Protein AF-A0A7S2M014-F1 (afdb_monomer)

Secondary structure (DSSP, 8-state):
--HHHHHHHHHHHHHTPPTTTTTTT-----------SSPPPGGGGGSGGG----SSSEEEEEESS---EEEEE-TTS-EEEEE---TT-SS-EEEEEE-

Solvent-accessible surface area (backbone atoms only — not comparable to full-atom values): 6859 Å² total; per-residue (Å²): 135,73,70,57,65,57,52,38,54,52,49,27,63,75,70,70,47,62,87,73,73,49,69,83,70,71,73,89,86,79,87,84,86,86,83,75,95,62,84,82,56,71,80,60,66,75,38,80,85,62,61,84,79,66,93,45,71,64,45,84,44,81,33,82,76,72,76,63,66,43,87,38,78,40,98,86,73,44,82,40,82,42,69,77,67,73,93,84,67,104,56,78,40,77,46,81,46,77,88

Organism: NCBI:txid1333877

Nearest PDB structures (foldseek):
  9bz0-assembly1_A  TM=5.305E-01  e=7.508E+00  Sus scrofa

Foldseek 3Di:
DDPVLVVQQVVCVVVVHDPCPCPPVDDDPDDDDDDDPDDDDPVVCPDPVNDDDDPDQKDKDKDVPQDDWDWDQDPVRDTDTDGPDDPDDPDIDIDMDGD

Sequence (99 aa):
HGVLPVLEDLLEHSLGLRQGSMGGQLAVSRAVVHYYPEPTRPAALLTPAAFHSDDSFLTLNFESPAGIQRLCIGLDGGFTLCKLAAPGGAGFVFNLFVG

Radius of gyration: 16.52 Å; Cα contacts (8 Å, |Δi|>4): 95; chains: 1; bounding box: 34×33×42 Å

Structure (mmCIF, N/CA/C/O backbone):
data_AF-A0A7S2M014-F1
#
_entry.id   AF-A0A7S2M014-F1
#
loop_
_atom_site.group_PDB
_atom_site.id
_atom_site.type_symbol
_atom_site.label_atom_id
_atom_site.label_alt_id
_atom_site.label_comp_id
_atom_site.label_asym_id
_atom_site.label_entity_id
_atom_site.label_seq_id
_atom_site.pdbx_PDB_ins_code
_atom_site.Cartn_x
_atom_site.Cartn_y
_atom_site.Cartn_z
_atom_site.occupancy
_atom_site.B_iso_or_equiv
_atom_site.auth_seq_id
_atom_site.auth_comp_id
_atom_site.auth_asym_id
_atom_site.auth_atom_id
_atom_site.pdbx_PDB_model_num
ATOM 1 N N . HIS A 1 1 ? -0.899 -5.343 20.718 1.00 49.06 1 HIS A N 1
ATOM 2 C CA . HIS A 1 1 ? -1.607 -4.109 20.323 1.00 49.06 1 HIS A CA 1
ATOM 3 C C . HIS A 1 1 ? -1.634 -4.056 18.802 1.00 49.06 1 HIS A C 1
ATOM 5 O O . HIS A 1 1 ? -0.582 -4.232 18.202 1.00 49.06 1 HIS A O 1
ATOM 11 N N . GLY A 1 2 ? -2.821 -3.999 18.190 1.00 68.75 2 GLY A N 1
ATOM 12 C CA . GLY A 1 2 ? -2.984 -4.081 16.730 1.00 68.75 2 GLY A CA 1
ATOM 13 C C . GLY A 1 2 ? -2.695 -2.752 16.025 1.00 68.75 2 GLY A C 1
ATOM 14 O O . GLY A 1 2 ? -2.704 -1.709 16.668 1.00 68.75 2 GLY A O 1
ATOM 15 N N . VAL A 1 3 ? -2.453 -2.797 14.712 1.00 79.81 3 VAL A N 1
ATOM 16 C CA . VAL A 1 3 ? -2.187 -1.610 13.870 1.00 79.81 3 VAL A CA 1
ATOM 17 C C . VAL A 1 3 ? -3.468 -0.823 13.555 1.00 79.81 3 VAL A C 1
ATOM 19 O O . VAL A 1 3 ? -3.412 0.392 13.407 1.00 79.81 3 VAL A O 1
ATOM 22 N N . LEU A 1 4 ? -4.627 -1.490 13.498 1.00 85.00 4 LEU A N 1
ATOM 23 C CA . LEU A 1 4 ? -5.896 -0.858 13.111 1.00 85.00 4 LEU A CA 1
ATOM 24 C C . LEU A 1 4 ? -6.340 0.283 14.043 1.00 85.00 4 LEU A C 1
ATOM 26 O O . LEU A 1 4 ? -6.624 1.348 13.510 1.00 85.00 4 LEU A O 1
ATOM 30 N N . PRO A 1 5 ? -6.315 0.146 15.387 1.00 87.25 5 PRO A N 1
ATOM 31 C CA . PRO A 1 5 ? -6.707 1.249 16.269 1.00 87.25 5 PRO A CA 1
ATOM 32 C C . PRO A 1 5 ? -5.839 2.499 16.088 1.00 87.25 5 PRO A C 1
ATOM 34 O O . PRO A 1 5 ? -6.332 3.614 16.147 1.00 87.25 5 PRO A O 1
ATOM 37 N N . VAL A 1 6 ? -4.545 2.317 15.795 1.00 87.56 6 VAL A N 1
ATOM 38 C CA . VAL A 1 6 ? -3.636 3.442 15.528 1.00 87.56 6 VAL A CA 1
ATOM 39 C C . VAL A 1 6 ? -4.007 4.150 14.223 1.00 87.56 6 VAL A C 1
ATOM 41 O O . VAL A 1 6 ? -3.944 5.373 14.152 1.00 87.56 6 VAL A O 1
ATOM 44 N N . LEU A 1 7 ? -4.398 3.404 13.186 1.00 87.31 7 LEU A N 1
ATOM 45 C CA . LEU A 1 7 ? -4.859 4.000 11.931 1.00 87.31 7 LEU A CA 1
ATOM 46 C C . LEU A 1 7 ? -6.190 4.739 12.099 1.00 87.31 7 LEU A C 1
ATOM 48 O O . LEU A 1 7 ? -6.341 5.819 11.537 1.00 87.31 7 LEU A O 1
ATOM 52 N N . GLU A 1 8 ? -7.124 4.180 12.871 1.00 90.00 8 GLU A N 1
ATOM 53 C CA . GLU A 1 8 ? -8.393 4.834 13.213 1.00 90.00 8 GLU A CA 1
ATOM 54 C C . GLU A 1 8 ? -8.134 6.175 13.911 1.00 90.00 8 GLU A C 1
ATOM 56 O O . GLU A 1 8 ? -8.589 7.207 13.422 1.00 90.00 8 GLU A O 1
ATOM 61 N N . ASP A 1 9 ? -7.309 6.185 14.963 1.00 89.88 9 ASP A N 1
ATOM 62 C CA . ASP A 1 9 ? -6.948 7.403 15.700 1.00 89.88 9 ASP A CA 1
ATOM 63 C C . ASP A 1 9 ? -6.294 8.466 14.790 1.00 89.88 9 ASP A C 1
ATOM 65 O O . ASP A 1 9 ? -6.592 9.661 14.882 1.00 89.88 9 ASP A O 1
ATOM 69 N N . LEU A 1 10 ? -5.398 8.049 13.885 1.00 88.12 10 LEU A N 1
ATOM 70 C CA . LEU A 1 10 ? -4.728 8.960 12.950 1.00 88.12 10 LEU A CA 1
ATOM 71 C C . LEU A 1 10 ? -5.701 9.575 11.936 1.00 88.12 10 LEU A C 1
ATOM 73 O O . LEU A 1 10 ? -5.579 10.761 11.612 1.00 88.12 10 LEU A O 1
ATOM 77 N N . LEU A 1 11 ? -6.660 8.798 11.433 1.00 88.56 11 LEU A N 1
ATOM 78 C CA . LEU A 1 11 ? -7.689 9.295 10.519 1.00 88.56 11 LEU A CA 1
ATOM 79 C C . LEU A 1 11 ? -8.643 10.247 11.220 1.00 88.56 11 LEU A C 1
ATOM 81 O O . LEU A 1 11 ? -8.929 11.315 10.684 1.00 88.56 11 LEU A O 1
ATOM 85 N N . GLU A 1 12 ? -9.082 9.897 12.427 1.00 91.06 12 GLU A N 1
ATOM 86 C CA . GLU A 1 12 ? -9.917 10.770 13.241 1.00 91.06 12 GLU A CA 1
ATOM 87 C C . GLU A 1 12 ? -9.247 12.124 13.454 1.00 91.06 12 GLU A C 1
ATOM 89 O O . GLU A 1 12 ? -9.859 13.164 13.210 1.00 91.06 12 GLU A O 1
ATOM 94 N N . HIS A 1 13 ? -7.968 12.112 13.836 1.00 91.69 13 HIS A N 1
ATOM 95 C CA . HIS A 1 13 ? -7.199 13.333 14.025 1.00 91.69 13 HIS A CA 1
ATOM 96 C C . HIS A 1 13 ? -7.076 14.147 12.730 1.00 91.69 13 HIS A C 1
ATOM 98 O O . HIS A 1 13 ? -7.311 15.355 12.734 1.00 91.69 13 HIS A O 1
ATOM 104 N N . SER A 1 14 ? -6.755 13.488 11.614 1.00 87.12 14 SER A N 1
ATOM 105 C CA . SER A 1 14 ? -6.540 14.149 10.318 1.00 87.12 14 SER A CA 1
ATOM 106 C C . SER A 1 14 ? -7.821 14.753 9.736 1.00 87.12 14 SER A C 1
ATOM 108 O O . SER A 1 14 ? -7.770 15.769 9.047 1.00 87.12 14 SER A O 1
ATOM 110 N N . LEU A 1 15 ? -8.971 14.138 10.016 1.00 89.00 15 LEU A N 1
ATOM 111 C CA . LEU A 1 15 ? -10.287 14.562 9.535 1.00 89.00 15 LEU A CA 1
ATOM 112 C C . LEU A 1 15 ? -11.031 15.468 10.530 1.00 89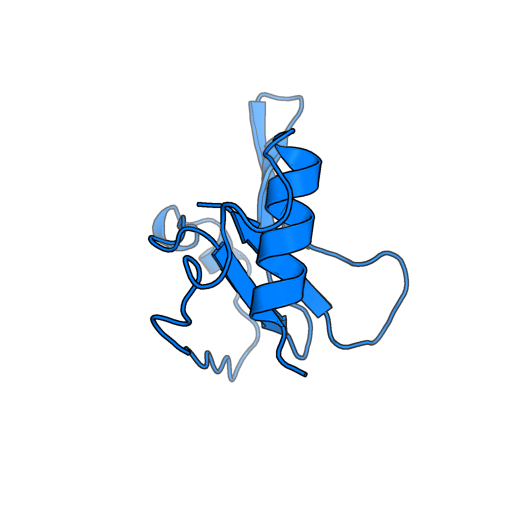.00 15 LEU A C 1
ATOM 114 O O . LEU A 1 15 ? -12.152 15.890 10.249 1.00 89.00 15 LEU A O 1
ATOM 118 N N . GLY A 1 16 ? -10.435 15.771 11.689 1.00 92.06 16 GLY A N 1
ATOM 119 C CA . GLY A 1 16 ? -11.076 16.570 12.738 1.00 92.06 16 GLY A CA 1
ATOM 120 C C . GLY A 1 16 ? -12.299 15.887 13.359 1.00 92.06 16 GLY A C 1
ATOM 121 O O . GLY A 1 16 ? -13.218 16.563 13.824 1.00 92.06 16 GLY A O 1
ATOM 122 N N . LEU A 1 17 ? -12.338 14.554 13.341 1.00 91.88 17 LEU A N 1
ATOM 123 C CA . LEU A 1 17 ? -13.406 13.774 13.951 1.00 91.88 17 LEU A CA 1
ATOM 124 C C . LEU A 1 17 ? -13.225 13.704 15.470 1.00 91.88 17 LEU A C 1
ATOM 126 O O . LEU A 1 17 ? -12.152 13.937 16.029 1.00 91.88 17 LEU A O 1
ATOM 130 N N . ARG A 1 18 ? -14.310 13.354 16.162 1.00 94.31 18 ARG A N 1
ATOM 131 C CA . ARG A 1 18 ? -14.259 13.078 17.597 1.00 94.31 18 ARG A CA 1
ATOM 132 C C . ARG A 1 18 ? -13.434 11.812 17.841 1.00 94.31 18 ARG A C 1
ATOM 134 O O . ARG A 1 18 ? -13.683 10.797 17.197 1.00 94.31 18 ARG A O 1
ATOM 141 N N . GLN A 1 19 ? -12.545 11.860 18.830 1.00 91.88 19 GLN A N 1
ATOM 142 C CA . GLN A 1 19 ? -11.756 10.700 19.241 1.00 91.88 19 GLN A CA 1
ATOM 143 C C . GLN A 1 19 ? -12.647 9.490 19.579 1.00 91.88 19 GLN A C 1
ATOM 145 O O . GLN A 1 19 ? -13.627 9.624 20.324 1.00 91.88 19 GLN A O 1
ATOM 150 N N . GLY A 1 20 ? -12.294 8.325 19.040 1.00 90.00 20 GLY A N 1
ATOM 151 C CA . GLY A 1 20 ? -12.997 7.053 19.180 1.00 90.00 20 GLY A CA 1
ATOM 152 C C . GLY A 1 20 ? -14.272 6.924 18.340 1.00 90.00 20 GLY A C 1
ATOM 153 O O . GLY A 1 20 ? -15.015 5.960 18.521 1.00 90.00 20 GLY A O 1
ATOM 154 N N . SER A 1 21 ? -14.575 7.877 17.453 1.00 92.06 21 SER A N 1
ATOM 155 C CA . SER A 1 21 ? -15.751 7.808 16.568 1.00 92.06 21 SER A CA 1
ATOM 156 C C . SER A 1 21 ? -15.635 6.751 15.466 1.00 92.06 21 SER A C 1
ATOM 158 O O . SER A 1 21 ? -16.655 6.259 14.986 1.00 92.06 21 SER A O 1
ATOM 160 N N . MET A 1 22 ? -14.413 6.377 15.101 1.00 89.00 22 MET A N 1
ATOM 161 C CA . MET A 1 22 ? -14.073 5.337 14.139 1.00 89.00 22 MET A CA 1
ATOM 162 C C . MET A 1 22 ? -13.680 4.017 14.805 1.00 89.00 22 MET A C 1
ATOM 164 O O . MET A 1 22 ? -13.337 3.080 14.093 1.00 89.00 22 MET A O 1
ATOM 168 N N . GLY A 1 23 ? -13.747 3.910 16.136 1.00 90.69 23 GLY A N 1
ATOM 169 C CA . GLY A 1 23 ? -13.320 2.711 16.855 1.00 90.69 23 GLY A CA 1
ATOM 170 C C . GLY A 1 23 ? -14.001 1.439 16.341 1.00 90.69 23 GLY A C 1
ATOM 171 O O . GLY A 1 23 ? -15.219 1.286 16.461 1.00 90.69 23 GLY A O 1
ATOM 172 N N . GLY A 1 24 ? -13.211 0.520 15.783 1.00 87.88 24 GLY A N 1
ATOM 173 C CA . GLY A 1 24 ? -13.688 -0.744 15.219 1.00 87.88 24 GLY A CA 1
ATOM 174 C C . GLY A 1 24 ? -14.410 -0.626 13.871 1.00 87.88 24 GLY A C 1
ATOM 175 O O . GLY A 1 24 ? -15.079 -1.578 13.468 1.00 87.88 24 GLY A O 1
ATOM 176 N N . GLN A 1 25 ? -14.308 0.515 13.183 1.00 87.12 25 GLN A N 1
ATOM 177 C CA . GLN A 1 25 ? -14.838 0.703 11.827 1.00 87.12 25 GLN A CA 1
ATOM 178 C C . GLN A 1 25 ? -13.885 0.150 10.765 1.00 87.12 25 GLN A C 1
ATOM 180 O O . GLN A 1 25 ? -14.328 -0.271 9.694 1.00 87.12 25 GLN A O 1
ATOM 185 N N . LEU A 1 26 ? -12.579 0.135 11.043 1.00 86.94 26 LEU A N 1
ATOM 186 C CA . LEU A 1 26 ? -11.601 -0.483 10.165 1.00 86.94 26 LEU A CA 1
ATOM 187 C C . LEU A 1 26 ? -11.466 -1.969 10.492 1.00 86.94 26 LEU A C 1
ATOM 189 O O . LEU A 1 26 ? -11.244 -2.383 11.629 1.00 86.94 26 LEU A O 1
ATOM 193 N N . ALA A 1 27 ? -11.520 -2.785 9.447 1.00 86.94 27 ALA A N 1
ATOM 194 C CA . ALA A 1 27 ? -11.226 -4.205 9.513 1.00 86.94 27 ALA A CA 1
ATOM 195 C C . ALA A 1 27 ? -10.318 -4.593 8.346 1.00 86.94 27 ALA A C 1
ATOM 197 O O . ALA A 1 27 ? -10.432 -4.053 7.244 1.00 86.94 27 ALA A O 1
ATOM 198 N N . VAL A 1 28 ? -9.427 -5.561 8.571 1.00 84.81 28 VAL A N 1
ATOM 199 C CA . VAL A 1 28 ? -8.659 -6.162 7.474 1.00 84.81 28 VAL A CA 1
ATOM 200 C C . VAL A 1 28 ? -9.610 -7.028 6.653 1.00 84.81 28 VAL A C 1
ATOM 202 O O . VAL A 1 28 ? -10.053 -8.077 7.117 1.00 84.81 28 VAL A O 1
ATOM 205 N N . SER A 1 29 ? -9.916 -6.595 5.432 1.00 86.62 29 SER A N 1
ATOM 206 C CA . SER A 1 29 ? -10.781 -7.335 4.508 1.00 86.62 29 SER A CA 1
ATOM 207 C C . SER A 1 29 ? -10.027 -8.432 3.753 1.00 86.62 29 SER A C 1
ATOM 209 O O . SER A 1 29 ? -10.575 -9.503 3.492 1.00 86.62 29 SER A O 1
ATOM 211 N N . ARG A 1 30 ? -8.763 -8.179 3.396 1.00 89.00 30 ARG A N 1
ATOM 212 C CA . ARG A 1 30 ? -7.928 -9.076 2.594 1.00 89.00 30 ARG A CA 1
ATOM 213 C C . ARG A 1 30 ? -6.452 -8.891 2.941 1.00 89.00 30 ARG A C 1
ATOM 215 O O . ARG A 1 30 ? -6.000 -7.777 3.176 1.00 89.00 30 ARG A O 1
ATOM 222 N N . ALA A 1 31 ? -5.702 -9.989 2.907 1.00 89.44 31 ALA A N 1
ATOM 223 C CA . ALA A 1 31 ? -4.245 -9.980 2.855 1.00 89.44 31 ALA A CA 1
ATOM 224 C C . ALA A 1 31 ? -3.806 -10.618 1.532 1.00 89.44 31 ALA A C 1
ATOM 226 O O . ALA A 1 31 ? -4.256 -11.715 1.200 1.00 89.44 31 ALA A O 1
ATOM 227 N N . VAL A 1 32 ? -2.957 -9.926 0.772 1.00 89.62 3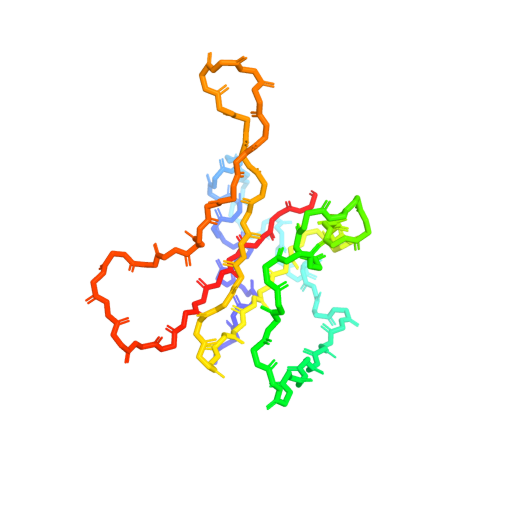2 VAL A N 1
ATOM 228 C CA . VAL A 1 32 ? -2.447 -10.400 -0.521 1.00 89.62 32 VAL A CA 1
ATOM 229 C C . VAL A 1 32 ? -0.930 -10.456 -0.462 1.00 89.62 32 VAL A C 1
ATOM 231 O O . VAL A 1 32 ? -0.289 -9.535 0.036 1.00 89.62 32 VAL A O 1
ATOM 234 N N . VAL A 1 33 ? -0.356 -11.544 -0.973 1.00 90.31 33 VAL A N 1
ATOM 235 C CA . VAL A 1 33 ? 1.093 -11.707 -1.102 1.00 90.31 33 VAL A CA 1
ATOM 236 C C . VAL A 1 33 ? 1.429 -11.768 -2.582 1.00 90.31 33 VAL A C 1
ATOM 238 O O . VAL A 1 33 ? 1.042 -12.708 -3.275 1.00 90.31 33 VAL A O 1
ATOM 241 N N . HIS A 1 34 ? 2.158 -10.763 -3.061 1.00 88.00 34 HIS A N 1
ATOM 242 C CA . HIS A 1 34 ? 2.675 -10.734 -4.423 1.00 88.00 34 HIS A CA 1
ATOM 243 C C . HIS A 1 34 ? 4.127 -11.212 -4.435 1.00 88.00 34 HIS A C 1
ATOM 245 O O . HIS A 1 34 ? 4.972 -10.661 -3.731 1.00 88.00 34 HIS A O 1
ATOM 251 N N . TYR A 1 35 ? 4.421 -12.226 -5.251 1.00 87.81 35 TYR A N 1
ATOM 252 C CA . TYR A 1 35 ? 5.779 -12.716 -5.468 1.00 87.81 35 TYR A CA 1
ATOM 253 C C . TYR A 1 35 ? 6.225 -12.411 -6.898 1.00 87.81 35 TYR A C 1
ATOM 255 O O . TYR A 1 35 ? 5.616 -12.882 -7.858 1.00 87.81 35 TYR A O 1
ATOM 263 N N . TYR A 1 36 ? 7.296 -11.629 -7.021 1.00 85.62 36 TYR A N 1
ATOM 264 C CA . TYR A 1 36 ? 7.897 -11.241 -8.295 1.00 85.62 36 TYR A CA 1
ATOM 265 C C . TYR A 1 36 ? 9.261 -11.938 -8.432 1.00 85.62 36 TYR A C 1
ATOM 267 O O . TYR A 1 36 ? 10.230 -11.483 -7.824 1.00 85.62 36 TYR A O 1
ATOM 275 N N . PRO A 1 37 ? 9.353 -13.058 -9.176 1.00 84.19 37 PRO A N 1
ATOM 276 C CA . PRO A 1 37 ? 10.579 -13.858 -9.250 1.00 84.19 37 PRO A CA 1
ATOM 277 C C . PRO A 1 37 ? 11.693 -13.182 -10.057 1.00 84.19 37 PRO A C 1
ATOM 279 O O . PRO A 1 37 ? 12.871 -13.422 -9.807 1.00 84.19 37 PRO A O 1
ATOM 282 N N . GLU A 1 38 ? 11.326 -12.330 -11.014 1.00 86.25 38 GLU A N 1
ATOM 283 C CA . GLU A 1 38 ? 12.254 -11.571 -11.846 1.00 86.25 38 GLU A CA 1
ATOM 284 C C . GLU A 1 38 ? 11.917 -10.076 -11.795 1.00 86.25 38 GLU A C 1
ATOM 286 O O . GLU A 1 38 ? 10.746 -9.714 -11.638 1.00 86.25 38 GLU A O 1
ATOM 291 N N . PRO A 1 39 ? 12.911 -9.186 -11.970 1.00 80.44 39 PRO A N 1
ATOM 292 C CA . PRO A 1 39 ? 12.655 -7.759 -12.102 1.00 80.44 39 PRO A CA 1
ATOM 293 C C . PRO A 1 39 ? 11.723 -7.452 -13.281 1.00 80.44 39 PRO A C 1
ATOM 295 O O . PRO A 1 39 ? 11.972 -7.867 -14.417 1.00 80.44 39 PRO A O 1
ATOM 298 N N . THR A 1 40 ? 10.676 -6.665 -13.033 1.00 80.31 40 THR A N 1
ATOM 299 C CA . THR A 1 40 ? 9.761 -6.204 -14.084 1.00 80.31 40 THR A CA 1
ATOM 300 C C . THR A 1 40 ? 10.522 -5.409 -15.143 1.00 80.31 40 THR A C 1
ATOM 302 O O . THR A 1 40 ? 11.209 -4.430 -14.842 1.00 80.31 40 THR A O 1
ATOM 305 N N . ARG A 1 41 ? 10.393 -5.814 -16.410 1.00 82.00 41 ARG A N 1
ATOM 306 C CA . ARG A 1 41 ? 11.050 -5.129 -17.532 1.00 82.00 41 ARG A CA 1
ATOM 307 C C . ARG A 1 41 ? 10.458 -3.721 -17.713 1.00 82.00 41 ARG A C 1
ATOM 309 O O . ARG A 1 41 ? 9.234 -3.603 -17.713 1.00 82.00 41 ARG A O 1
ATOM 316 N N . PRO A 1 42 ? 11.267 -2.675 -17.978 1.00 74.75 42 PRO A N 1
ATOM 317 C CA . PRO A 1 42 ? 10.769 -1.301 -18.116 1.00 74.75 42 PRO A CA 1
ATOM 318 C C . PRO A 1 42 ? 9.645 -1.128 -19.144 1.00 74.75 42 PRO A C 1
ATOM 320 O O . PRO A 1 42 ? 8.699 -0.387 -18.908 1.00 74.75 42 PRO A O 1
ATOM 323 N N . ALA A 1 43 ? 9.700 -1.865 -20.257 1.00 75.50 43 ALA A N 1
ATOM 324 C CA . ALA A 1 43 ? 8.666 -1.817 -21.290 1.00 75.50 43 ALA A CA 1
ATOM 325 C C . ALA A 1 43 ? 7.282 -2.294 -20.801 1.00 75.50 43 ALA A C 1
ATOM 327 O O . ALA A 1 43 ? 6.269 -1.840 -21.319 1.00 75.50 43 ALA A O 1
ATOM 328 N N . ALA A 1 44 ? 7.225 -3.177 -19.797 1.00 73.06 44 ALA A N 1
ATOM 329 C CA . ALA A 1 44 ? 5.963 -3.641 -19.218 1.00 73.06 44 ALA A CA 1
ATOM 330 C C . ALA A 1 44 ? 5.326 -2.593 -18.288 1.00 73.06 44 ALA A C 1
ATOM 332 O O . ALA A 1 44 ? 4.106 -2.567 -18.139 1.00 73.06 44 ALA A O 1
ATOM 333 N N . LEU A 1 45 ? 6.142 -1.704 -17.710 1.00 70.31 45 LEU A N 1
ATOM 334 C CA . LEU A 1 45 ? 5.703 -0.644 -16.799 1.00 70.31 45 LEU A CA 1
ATOM 335 C C . LEU A 1 45 ? 5.030 0.531 -17.517 1.00 70.31 45 LEU A C 1
ATOM 337 O O . LEU A 1 45 ? 4.406 1.351 -16.864 1.00 70.31 45 LEU A O 1
ATOM 341 N N . LEU A 1 46 ? 5.144 0.634 -18.842 1.00 68.88 46 LEU A N 1
ATOM 342 C CA .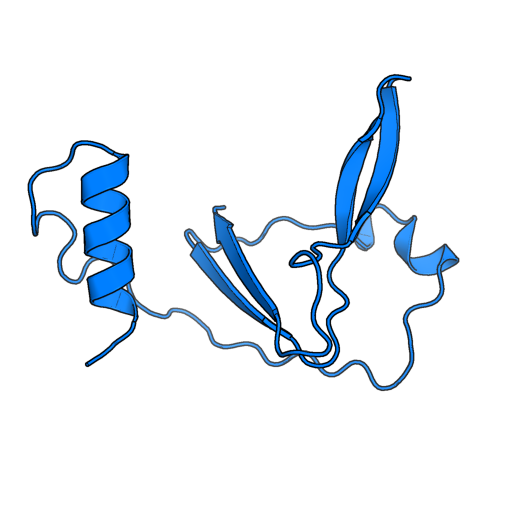 LEU A 1 46 ? 4.553 1.719 -19.637 1.00 68.88 46 LEU A CA 1
ATOM 343 C C . LEU A 1 46 ? 3.267 1.282 -20.344 1.00 68.88 46 LEU A C 1
ATOM 345 O O . LEU A 1 46 ? 2.956 1.743 -21.440 1.00 68.88 46 LEU A O 1
ATOM 349 N N . THR A 1 47 ? 2.523 0.364 -19.731 1.00 67.19 47 THR A N 1
ATOM 350 C CA . THR A 1 47 ? 1.220 -0.068 -20.237 1.00 67.19 47 THR A CA 1
ATOM 351 C C . THR A 1 47 ? 0.113 0.453 -19.321 1.00 67.19 47 THR A C 1
ATOM 353 O O . THR A 1 47 ? 0.302 0.474 -18.105 1.00 67.19 47 THR A O 1
ATOM 356 N N . PRO A 1 48 ? -1.063 0.843 -19.849 1.00 62.47 48 PRO A N 1
ATOM 357 C CA . PRO A 1 48 ? -2.196 1.249 -19.011 1.00 62.47 48 PRO A CA 1
ATOM 358 C C . PRO A 1 48 ? -2.607 0.183 -17.985 1.00 62.47 48 PRO A C 1
ATOM 360 O O . PRO A 1 48 ? -3.081 0.521 -16.911 1.00 62.47 48 PRO A O 1
ATOM 363 N N . ALA A 1 49 ? -2.378 -1.098 -18.292 1.00 65.62 49 ALA A N 1
ATOM 364 C CA . ALA A 1 49 ? -2.665 -2.223 -17.403 1.00 65.62 49 ALA A CA 1
ATOM 365 C C . ALA A 1 49 ? -1.658 -2.383 -16.246 1.00 65.62 49 ALA A C 1
ATOM 367 O O . ALA A 1 49 ? -1.920 -3.142 -15.317 1.00 65.62 49 ALA A O 1
ATOM 368 N N . ALA A 1 50 ? -0.509 -1.699 -16.291 1.00 72.44 50 ALA A N 1
ATOM 369 C CA . ALA A 1 50 ? 0.494 -1.745 -15.227 1.00 72.44 50 ALA A CA 1
ATOM 370 C C . ALA A 1 50 ? 0.135 -0.860 -14.020 1.00 72.44 50 ALA A C 1
ATOM 372 O O . ALA A 1 50 ? 0.772 -0.978 -12.974 1.00 72.44 50 ALA A O 1
ATOM 373 N N . PHE A 1 51 ? -0.879 0.002 -14.149 1.00 76.81 51 PHE A N 1
ATOM 374 C CA . PHE A 1 51 ? -1.336 0.907 -13.098 1.00 76.81 51 PHE A CA 1
ATOM 375 C C . PHE A 1 51 ? -2.780 0.606 -12.735 1.00 76.81 51 PHE A C 1
ATOM 377 O O . PHE A 1 51 ? -3.625 0.392 -13.601 1.00 76.81 51 PHE A O 1
ATOM 384 N N . HIS A 1 52 ? -3.059 0.617 -11.441 1.00 81.12 52 HIS A N 1
ATOM 385 C CA . HIS A 1 52 ? -4.400 0.475 -10.904 1.00 81.12 52 HIS A CA 1
ATOM 386 C C . HIS A 1 52 ? -4.532 1.314 -9.637 1.00 81.12 52 HIS A C 1
ATOM 388 O O . HIS A 1 52 ? -3.534 1.736 -9.048 1.00 81.12 52 HIS A O 1
ATOM 394 N N . SER A 1 53 ? -5.780 1.542 -9.253 1.00 81.31 53 SER A N 1
ATOM 395 C CA . SER A 1 53 ? -6.152 1.978 -7.915 1.00 81.31 53 SER A CA 1
ATOM 396 C C . SER A 1 53 ? -6.730 0.777 -7.183 1.00 81.31 53 SER A C 1
ATOM 398 O O . SER A 1 53 ? -7.444 -0.026 -7.792 1.00 81.31 53 SER A O 1
ATOM 400 N N . ASP A 1 54 ? -6.417 0.658 -5.900 1.00 83.06 54 ASP A N 1
ATOM 401 C CA . ASP A 1 54 ? -7.011 -0.371 -5.056 1.00 83.06 54 ASP A CA 1
ATOM 402 C C . ASP A 1 54 ? -8.494 -0.060 -4.810 1.00 83.06 54 ASP A C 1
ATOM 404 O O . ASP A 1 54 ? -8.908 1.097 -4.795 1.00 83.06 54 ASP A O 1
ATOM 408 N N . ASP A 1 55 ? -9.298 -1.104 -4.615 1.00 85.31 55 ASP A N 1
ATOM 409 C CA . ASP A 1 55 ? -10.711 -1.002 -4.225 1.00 85.31 55 ASP A CA 1
ATOM 410 C C . ASP A 1 55 ? -10.901 -0.900 -2.699 1.00 85.31 55 ASP A C 1
ATOM 412 O O . ASP A 1 55 ? -12.025 -0.806 -2.201 1.00 85.31 55 ASP A O 1
ATOM 416 N N . SER A 1 56 ? -9.802 -0.937 -1.945 1.00 86.06 56 SER A N 1
ATOM 417 C CA . SER A 1 56 ? -9.779 -0.789 -0.497 1.00 86.06 56 SER A CA 1
ATOM 418 C C . SER A 1 56 ? -9.846 0.691 -0.098 1.00 86.06 56 SER A C 1
ATOM 420 O O . SER A 1 56 ? -9.349 1.572 -0.792 1.00 86.06 56 SER A O 1
ATOM 422 N N . PHE A 1 57 ? -10.415 0.974 1.078 1.00 84.88 57 PHE A N 1
ATOM 423 C CA . PHE A 1 57 ? -10.329 2.317 1.664 1.00 84.88 57 PHE A CA 1
ATOM 424 C C . PHE A 1 57 ? -8.882 2.666 2.057 1.00 84.88 57 PHE A C 1
ATOM 426 O O . PHE A 1 57 ? -8.429 3.795 1.885 1.00 84.88 57 PHE A O 1
ATOM 433 N N . LEU A 1 58 ? -8.145 1.678 2.581 1.00 86.50 58 LEU A N 1
ATOM 434 C CA . LEU A 1 58 ? -6.738 1.788 2.960 1.00 86.50 58 LEU A CA 1
ATOM 435 C C . LEU A 1 58 ? -6.010 0.501 2.578 1.00 86.50 58 LEU A C 1
ATOM 437 O O . LEU A 1 58 ? -6.435 -0.587 2.978 1.00 86.50 58 LEU A O 1
ATOM 441 N N . THR A 1 59 ? -4.867 0.631 1.909 1.00 88.38 59 THR A N 1
ATOM 442 C CA . THR A 1 59 ? -3.929 -0.478 1.705 1.00 88.38 59 THR A CA 1
ATOM 443 C C . THR A 1 59 ? -2.637 -0.203 2.454 1.00 88.38 59 THR A C 1
ATOM 445 O O . THR A 1 59 ? -1.963 0.801 2.225 1.00 88.38 59 THR A O 1
ATOM 448 N N . LEU A 1 60 ? -2.266 -1.140 3.327 1.00 85.75 60 LEU A N 1
ATOM 449 C CA . LEU A 1 60 ? -0.931 -1.218 3.907 1.00 85.75 60 LEU A CA 1
ATOM 450 C C . LEU A 1 60 ? -0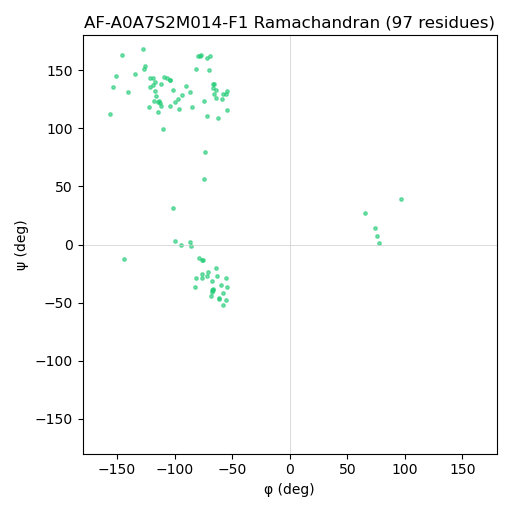.096 -2.206 3.102 1.00 85.75 60 LEU A C 1
ATOM 452 O O . LEU A 1 60 ? -0.389 -3.402 3.095 1.00 85.75 60 LEU A O 1
ATOM 456 N N . ASN A 1 61 ? 0.961 -1.713 2.468 1.00 86.81 61 ASN A N 1
ATOM 457 C CA . ASN A 1 61 ? 1.862 -2.540 1.685 1.00 86.81 61 ASN A CA 1
ATOM 458 C C . ASN A 1 61 ? 3.247 -2.647 2.333 1.00 86.81 61 ASN A C 1
ATOM 460 O O . ASN A 1 61 ? 3.801 -1.655 2.807 1.00 86.81 61 ASN A O 1
ATOM 464 N N . PHE A 1 62 ? 3.806 -3.857 2.311 1.00 85.19 62 PHE A N 1
ATOM 465 C CA . PHE A 1 62 ? 5.101 -4.205 2.891 1.00 85.19 62 PHE 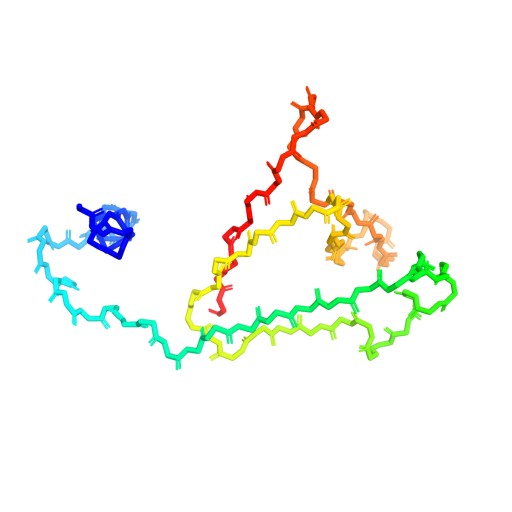A CA 1
ATOM 466 C C . PHE A 1 62 ? 5.988 -4.788 1.787 1.00 85.19 62 PHE A C 1
ATOM 468 O O . PHE A 1 62 ? 5.647 -5.819 1.208 1.00 85.19 62 PHE A O 1
ATOM 475 N N . GLU A 1 63 ? 7.123 -4.152 1.488 1.00 82.25 63 GLU A N 1
ATOM 476 C CA . GLU A 1 63 ? 7.964 -4.528 0.340 1.00 82.25 63 GLU A CA 1
ATOM 477 C C . GLU A 1 63 ? 9.352 -5.014 0.743 1.00 82.25 63 GLU A C 1
ATOM 479 O O . GLU A 1 63 ? 10.018 -4.421 1.597 1.00 82.25 63 GLU A O 1
ATOM 484 N N . SER A 1 64 ? 9.826 -6.057 0.053 1.00 79.56 64 SER A N 1
ATOM 485 C CA . SER A 1 64 ? 11.216 -6.508 0.115 1.00 79.56 64 SER A CA 1
ATOM 486 C C . SER A 1 64 ? 11.609 -7.288 -1.154 1.00 79.56 64 SER A C 1
ATOM 488 O O . SER A 1 64 ? 11.100 -8.391 -1.355 1.00 79.56 64 SER A O 1
ATOM 490 N N . PRO A 1 65 ? 12.504 -6.758 -2.015 1.00 78.56 65 PRO A N 1
ATOM 491 C CA . PRO A 1 65 ? 13.026 -5.389 -2.015 1.00 78.56 65 PRO A CA 1
ATOM 492 C C . PRO A 1 65 ? 11.965 -4.368 -2.472 1.00 78.56 65 PRO A C 1
ATOM 494 O O . PRO A 1 65 ? 10.996 -4.718 -3.138 1.00 78.56 65 PRO A O 1
ATOM 497 N N . ALA A 1 66 ? 12.168 -3.089 -2.151 1.00 77.00 66 ALA A N 1
ATOM 498 C CA . ALA A 1 66 ? 11.264 -2.013 -2.562 1.00 77.00 66 ALA A CA 1
ATOM 499 C C . ALA A 1 66 ? 11.223 -1.831 -4.088 1.00 77.00 66 ALA A C 1
ATOM 501 O O . ALA A 1 66 ? 12.267 -1.596 -4.720 1.00 77.00 66 ALA A O 1
ATOM 502 N N . GLY A 1 67 ? 10.021 -1.863 -4.662 1.00 79.69 67 GLY A N 1
ATOM 503 C CA . GLY A 1 67 ? 9.797 -1.901 -6.106 1.00 79.69 67 GLY A CA 1
ATOM 504 C C . GLY A 1 67 ? 8.577 -1.128 -6.610 1.00 79.69 67 GLY A C 1
ATOM 505 O O . GLY A 1 67 ? 8.510 -0.900 -7.819 1.00 79.69 67 GLY A O 1
ATOM 506 N N . ILE A 1 68 ? 7.655 -0.685 -5.745 1.00 81.50 68 ILE A N 1
ATOM 507 C CA . ILE A 1 68 ? 6.460 0.041 -6.194 1.00 81.50 68 ILE A CA 1
ATOM 508 C C . ILE A 1 68 ? 6.813 1.401 -6.806 1.00 81.50 68 ILE A C 1
ATOM 510 O O . ILE A 1 68 ? 7.648 2.172 -6.313 1.00 81.50 68 ILE A O 1
ATOM 514 N N . GLN A 1 69 ? 6.127 1.693 -7.908 1.00 80.81 69 GLN A N 1
ATOM 515 C CA . GLN A 1 69 ? 6.211 2.942 -8.646 1.00 80.81 69 GLN A CA 1
ATOM 516 C C . GLN A 1 69 ? 4.830 3.582 -8.715 1.00 80.81 69 GLN A C 1
ATOM 518 O O . GLN A 1 69 ? 3.823 2.898 -8.876 1.00 80.81 69 GLN A O 1
ATOM 523 N N . ARG A 1 70 ? 4.795 4.907 -8.625 1.00 79.31 70 ARG A N 1
ATOM 524 C CA . ARG A 1 70 ? 3.602 5.717 -8.844 1.00 79.31 70 ARG A CA 1
ATOM 525 C C . ARG A 1 70 ? 3.694 6.394 -10.208 1.00 79.31 70 ARG A C 1
ATOM 527 O O . ARG A 1 70 ? 4.756 6.890 -10.589 1.00 79.31 70 ARG A O 1
ATOM 534 N N . LEU A 1 71 ? 2.555 6.473 -10.892 1.00 78.44 71 LEU A N 1
ATOM 535 C CA . LEU A 1 71 ? 2.380 7.334 -12.054 1.00 78.44 71 LEU A CA 1
ATOM 536 C C . LEU A 1 71 ? 2.249 8.797 -11.601 1.00 78.44 71 LEU A C 1
ATOM 538 O O . LEU A 1 71 ? 1.387 9.141 -10.789 1.00 78.44 71 LEU A O 1
ATOM 542 N N . CYS A 1 72 ? 3.111 9.663 -12.115 1.00 74.69 72 CYS A N 1
ATOM 543 C CA . CYS A 1 72 ? 3.111 11.096 -11.847 1.00 74.69 72 CYS A CA 1
ATOM 544 C C . CYS A 1 72 ? 2.884 11.869 -13.144 1.00 74.69 72 CYS A C 1
ATOM 546 O O . CYS A 1 72 ? 3.398 11.488 -14.191 1.00 74.69 72 CYS A O 1
ATOM 548 N N . ILE A 1 73 ? 2.150 12.977 -13.073 1.00 77.12 73 ILE A N 1
ATOM 549 C CA . ILE A 1 73 ? 2.043 13.916 -14.193 1.00 77.12 73 ILE A CA 1
ATOM 550 C C . ILE A 1 73 ? 3.250 14.855 -14.106 1.00 77.12 73 ILE A C 1
ATOM 552 O O . ILE A 1 73 ? 3.447 15.526 -13.092 1.00 77.12 73 ILE A O 1
ATOM 556 N N . GLY A 1 74 ? 4.092 14.828 -15.134 1.00 70.62 74 GLY A N 1
ATOM 557 C CA . GLY A 1 74 ? 5.238 15.708 -15.314 1.00 70.62 74 GLY A CA 1
ATOM 558 C C . GLY A 1 74 ? 4.812 17.146 -15.605 1.00 70.62 74 GLY A C 1
ATOM 559 O O . GLY A 1 74 ? 3.675 17.421 -15.986 1.00 70.62 74 GLY A O 1
ATOM 560 N N . LEU A 1 75 ? 5.742 18.084 -15.423 1.00 73.38 75 LEU A N 1
ATOM 561 C CA . LEU A 1 75 ? 5.507 19.519 -15.648 1.00 73.38 75 LEU A CA 1
ATOM 562 C C . LEU A 1 75 ? 5.191 19.857 -17.115 1.00 73.38 75 LEU A C 1
ATOM 564 O O . LEU A 1 75 ? 4.613 20.900 -17.402 1.00 73.38 75 LEU A O 1
ATOM 568 N N . ASP A 1 76 ? 5.566 18.971 -18.030 1.00 79.62 76 ASP A N 1
ATOM 569 C CA . ASP A 1 76 ? 5.285 19.011 -19.464 1.00 79.62 76 ASP A CA 1
ATOM 570 C C . ASP A 1 76 ? 3.928 18.380 -19.836 1.00 79.62 76 ASP A C 1
ATOM 572 O O . ASP A 1 76 ? 3.583 18.309 -21.013 1.00 79.62 76 ASP A O 1
ATOM 576 N N . GLY A 1 77 ? 3.152 17.914 -18.849 1.00 74.75 77 GLY A N 1
ATOM 577 C CA . GLY A 1 77 ? 1.892 17.197 -19.056 1.00 74.75 77 GLY A CA 1
ATOM 578 C C . GLY A 1 77 ? 2.068 15.729 -19.463 1.00 74.75 77 GLY A C 1
ATOM 579 O O . GLY A 1 77 ? 1.069 15.037 -19.661 1.00 74.75 77 GLY A O 1
ATOM 580 N N . GLY A 1 78 ? 3.308 15.238 -19.572 1.00 78.31 78 GLY A N 1
ATOM 581 C CA . GLY A 1 78 ? 3.608 13.828 -19.809 1.00 78.31 78 GLY A CA 1
ATOM 582 C C . GLY A 1 78 ? 3.458 12.984 -18.543 1.00 78.31 78 GLY A C 1
ATOM 583 O O . GLY A 1 78 ? 3.449 13.501 -17.430 1.00 78.31 78 GLY A O 1
ATOM 584 N N . PHE A 1 79 ? 3.360 11.662 -18.682 1.00 75.88 79 PHE A N 1
ATOM 585 C CA . PHE A 1 79 ? 3.410 10.759 -17.531 1.00 75.88 79 PHE A CA 1
ATOM 586 C C . PHE A 1 79 ? 4.850 10.334 -17.231 1.00 75.88 79 PHE A C 1
ATOM 588 O O . PHE A 1 79 ? 5.604 9.966 -18.130 1.00 75.88 79 PHE A O 1
ATOM 595 N N . THR A 1 80 ? 5.219 10.337 -15.953 1.00 75.75 80 THR A N 1
ATOM 596 C CA . THR A 1 80 ? 6.515 9.872 -15.45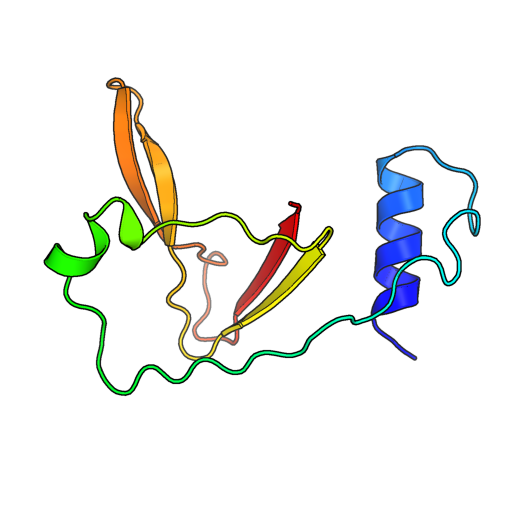0 1.00 75.75 80 THR A CA 1
ATOM 597 C C . THR A 1 80 ? 6.319 8.822 -14.362 1.00 75.75 80 THR A C 1
ATOM 599 O O . THR A 1 80 ? 5.291 8.792 -13.684 1.00 75.75 80 THR A O 1
ATOM 602 N N . LEU A 1 81 ? 7.305 7.940 -14.202 1.00 75.19 81 LEU A N 1
ATOM 603 C CA . LEU A 1 81 ? 7.309 6.926 -13.151 1.00 75.19 81 LEU A CA 1
ATOM 604 C C . LEU A 1 81 ? 8.194 7.391 -12.003 1.00 75.19 81 LEU A C 1
ATOM 606 O O . LEU A 1 81 ? 9.382 7.654 -12.190 1.00 75.19 81 LEU A O 1
ATOM 610 N N . CYS A 1 82 ? 7.622 7.470 -10.806 1.00 73.12 82 CYS A N 1
ATOM 611 C CA . CYS A 1 82 ? 8.352 7.822 -9.598 1.00 73.12 82 CYS A CA 1
ATOM 612 C C . CYS A 1 82 ? 8.374 6.625 -8.652 1.00 73.12 82 CYS A C 1
ATOM 614 O O . CYS A 1 82 ? 7.324 6.128 -8.245 1.00 73.12 82 CYS A O 1
ATOM 616 N N . LYS A 1 83 ? 9.571 6.167 -8.272 1.00 72.81 83 LYS A N 1
ATOM 617 C CA . LYS A 1 83 ? 9.707 5.160 -7.216 1.00 72.81 83 LYS A CA 1
ATOM 618 C C . LYS A 1 83 ? 9.208 5.754 -5.899 1.00 72.81 83 LYS A C 1
ATOM 620 O O . LYS A 1 83 ? 9.621 6.857 -5.536 1.00 72.81 83 LYS A O 1
ATOM 625 N N . LEU A 1 84 ? 8.374 5.013 -5.172 1.00 70.06 84 LEU A N 1
ATOM 626 C CA . LEU A 1 84 ? 8.022 5.348 -3.793 1.00 70.06 84 LEU A CA 1
ATOM 627 C C . LEU A 1 84 ? 9.234 5.021 -2.910 1.00 70.06 84 LEU A C 1
ATOM 629 O O . LEU A 1 84 ? 9.353 3.934 -2.351 1.00 70.06 84 LEU A O 1
ATOM 633 N N . ALA A 1 85 ? 10.224 5.911 -2.895 1.00 61.78 85 ALA A N 1
ATOM 634 C CA . ALA A 1 85 ? 11.416 5.743 -2.080 1.00 61.78 8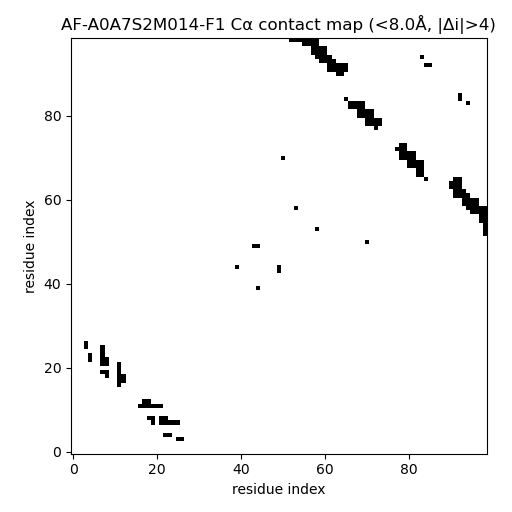5 ALA A CA 1
ATOM 635 C C . ALA A 1 85 ? 11.232 6.451 -0.736 1.00 61.78 85 ALA A C 1
ATOM 637 O O . ALA A 1 85 ? 10.961 7.651 -0.695 1.00 61.78 85 ALA A O 1
ATOM 638 N N . ALA A 1 86 ? 11.479 5.731 0.361 1.00 54.41 86 ALA A N 1
ATOM 639 C CA . ALA A 1 86 ? 11.919 6.379 1.588 1.00 54.41 86 ALA A CA 1
ATOM 640 C C . ALA A 1 86 ? 13.318 6.972 1.321 1.00 54.41 86 ALA A C 1
ATOM 642 O O . ALA A 1 86 ? 14.181 6.257 0.794 1.00 54.41 86 ALA A O 1
ATOM 643 N N . PRO A 1 87 ? 13.573 8.255 1.625 1.00 47.56 87 PRO A N 1
ATOM 644 C CA . PRO A 1 87 ? 14.895 8.828 1.428 1.00 47.56 87 PRO A CA 1
ATOM 645 C C . PRO A 1 87 ? 15.914 8.097 2.321 1.00 47.56 87 PRO A C 1
ATOM 647 O O . PRO A 1 87 ? 15.910 8.259 3.536 1.00 47.56 87 PRO A O 1
ATOM 650 N N . GLY A 1 88 ? 16.790 7.288 1.708 1.00 51.56 88 GLY A N 1
ATOM 651 C CA . GLY A 1 88 ? 18.062 6.859 2.305 1.00 51.56 88 GLY A CA 1
ATOM 652 C C . GLY A 1 88 ? 18.158 5.501 3.023 1.00 51.56 88 GLY A C 1
ATOM 653 O O . GLY A 1 88 ? 18.889 5.435 4.006 1.00 51.56 88 GLY A O 1
ATOM 654 N N . GLY A 1 89 ? 17.543 4.397 2.571 1.00 50.31 89 GLY A N 1
ATOM 655 C CA . GLY A 1 89 ? 17.766 3.109 3.261 1.00 50.31 89 GLY A CA 1
ATOM 656 C C . GLY A 1 89 ? 17.592 1.829 2.444 1.00 50.31 89 GLY A C 1
ATOM 657 O O . GLY A 1 89 ? 16.598 1.650 1.748 1.00 50.31 89 GLY A O 1
ATOM 658 N N . ALA A 1 90 ? 18.538 0.897 2.608 1.00 52.72 90 ALA A N 1
ATOM 659 C CA . ALA A 1 90 ? 18.437 -0.515 2.223 1.00 52.72 90 ALA A CA 1
ATOM 660 C C . ALA A 1 90 ? 17.529 -1.294 3.204 1.00 52.72 90 ALA A C 1
ATOM 662 O O . ALA A 1 90 ? 17.969 -2.240 3.855 1.00 52.72 90 ALA A O 1
ATOM 663 N N . GLY A 1 91 ? 16.284 -0.842 3.373 1.00 55.34 91 GLY A N 1
ATOM 664 C CA . GLY A 1 91 ? 15.339 -1.370 4.359 1.00 55.34 91 GLY A CA 1
ATOM 665 C C . GLY A 1 91 ? 13.989 -1.761 3.761 1.00 55.34 91 GLY A C 1
ATOM 666 O O . GLY A 1 91 ? 13.677 -1.422 2.619 1.00 55.34 91 GLY A O 1
ATOM 667 N N . PHE A 1 92 ? 13.193 -2.475 4.561 1.00 54.50 92 PHE A N 1
ATOM 668 C CA . PHE A 1 92 ? 11.777 -2.727 4.292 1.00 54.50 92 PHE A CA 1
ATOM 669 C C . PHE A 1 92 ? 11.051 -1.394 4.093 1.00 54.50 92 PHE A C 1
ATOM 671 O O . PHE A 1 92 ? 11.186 -0.488 4.919 1.00 54.50 92 PHE A O 1
ATOM 678 N N . VAL A 1 93 ? 10.299 -1.275 2.999 1.00 66.38 93 VAL A N 1
ATOM 679 C CA . VAL A 1 93 ? 9.480 -0.091 2.722 1.00 66.38 93 VAL A CA 1
ATOM 680 C C . VAL A 1 93 ? 8.034 -0.413 3.067 1.00 66.38 93 VAL A C 1
ATOM 682 O O . VAL A 1 93 ? 7.516 -1.467 2.695 1.00 66.38 93 VAL A O 1
ATOM 685 N N . PHE A 1 94 ? 7.411 0.511 3.792 1.00 65.31 94 PHE A N 1
ATOM 686 C CA . PHE A 1 94 ? 6.005 0.469 4.160 1.00 65.31 94 PHE A CA 1
ATOM 687 C C . PHE A 1 94 ? 5.311 1.612 3.432 1.00 65.31 94 PHE A C 1
ATOM 689 O O . PHE A 1 94 ? 5.701 2.768 3.597 1.00 65.31 94 PHE A O 1
ATOM 696 N N . ASN A 1 95 ? 4.305 1.288 2.629 1.00 72.31 95 ASN A N 1
ATOM 697 C CA . ASN A 1 95 ? 3.510 2.273 1.909 1.00 72.31 95 ASN A CA 1
ATOM 698 C C . ASN A 1 95 ? 2.063 2.204 2.401 1.00 72.31 95 ASN A C 1
ATOM 700 O O . ASN A 1 95 ? 1.492 1.118 2.506 1.00 72.31 95 ASN A O 1
ATOM 704 N N . LEU A 1 96 ? 1.490 3.367 2.709 1.00 74.31 96 LEU A N 1
ATOM 705 C CA . LEU A 1 96 ? 0.067 3.525 2.983 1.00 74.31 96 LEU A CA 1
ATOM 706 C C . LEU A 1 96 ? -0.583 4.161 1.754 1.00 74.31 96 LEU A C 1
ATOM 708 O O . LEU A 1 96 ? -0.228 5.281 1.382 1.00 74.31 96 LEU A O 1
ATOM 712 N N . PHE A 1 97 ? -1.526 3.452 1.145 1.00 76.31 97 PHE A N 1
ATOM 713 C CA . PHE A 1 97 ? -2.354 3.959 0.055 1.00 76.31 97 PHE A CA 1
ATOM 714 C C . PHE A 1 97 ? -3.768 4.223 0.564 1.00 76.31 97 PHE A C 1
ATOM 716 O O . PHE A 1 97 ? -4.278 3.471 1.396 1.00 76.31 97 PHE A O 1
ATOM 723 N N . VAL A 1 98 ? -4.379 5.289 0.054 1.00 71.25 98 VAL A N 1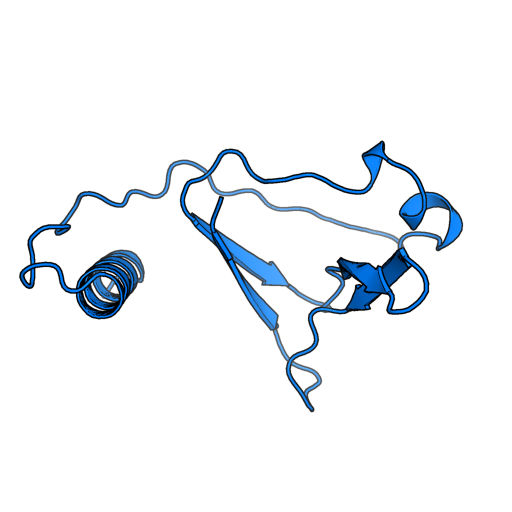
ATOM 724 C CA . VAL A 1 98 ? -5.769 5.670 0.326 1.00 71.25 98 VAL A CA 1
ATOM 725 C C . VAL A 1 98 ? -6.511 5.613 -1.007 1.00 71.25 98 VAL A C 1
ATOM 727 O O . VAL A 1 98 ? -6.038 6.223 -1.972 1.00 71.25 98 VAL A O 1
ATOM 730 N N . GLY A 1 99 ? -7.589 4.829 -1.055 1.00 58.97 99 GLY A N 1
ATOM 731 C CA . GLY A 1 99 ? -8.446 4.642 -2.234 1.00 58.97 99 GLY A CA 1
ATOM 732 C C . GLY A 1 99 ? -9.531 5.698 -2.375 1.00 58.97 99 GLY A C 1
ATOM 733 O O . GL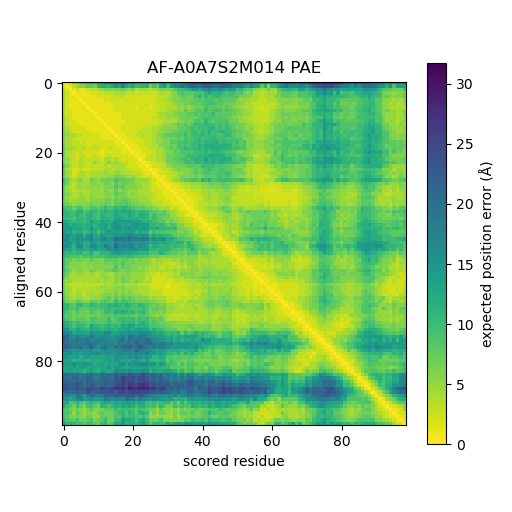Y A 1 99 ? -9.918 6.300 -1.346 1.00 58.97 99 GLY A O 1
#

Mean predicted aligned error: 8.15 Å

pLDDT: mean 78.67, std 11.18, range [47.56, 94.31]